Protein AF-A0AAX2DT82-F1 (afdb_monomer)

pLDDT: mean 87.28, std 13.34, range [33.5, 97.69]

Nearest PDB structures (foldseek):
  4exr-assembly1_A-2  TM=7.297E-01  e=5.685E+00  Clostridioides difficile 630
  7lh5-assembly2_DS  TM=5.476E-01  e=4.062E+00  Thermus thermophilus HB8
  6l7v-assembly1_A  TM=2.603E-01  e=4.297E+00  Trypanosoma cruzi strain CL Brener

Foldseek 3Di:
DPWDKDKDPAWWFAWAQDPVATDTFIFIWIQTNNFTWGFGWDQDPNWIWTWIAGRVQNYTDDIGTCVVVVVDPCPDPVSVVVCCVPPVSVVVVVSCVVQPPVNVVVVSVVNNVVRCVPHNHHDDIGGPDDPD

Radius of gyration: 14.69 Å; Cα contacts (8 Å, |Δi|>4): 208; chains: 1; bounding box: 40×31×38 Å

Organism: Listeria ivanovii (NCBI:txid1638)

Mean predicted aligned error: 5.34 Å

Structure (mmCIF, N/CA/C/O backbone):
data_AF-A0AAX2DT82-F1
#
_entry.id   AF-A0AAX2DT82-F1
#
loop_
_atom_site.group_PDB
_atom_site.id
_atom_site.type_symbol
_atom_site.label_atom_id
_atom_site.label_alt_id
_atom_site.label_comp_id
_atom_site.label_asym_id
_atom_site.label_entity_id
_atom_site.label_seq_id
_atom_site.pdbx_PDB_ins_code
_atom_site.Cartn_x
_atom_site.Cartn_y
_atom_site.Cartn_z
_atom_site.occupancy
_atom_site.B_iso_or_equiv
_atom_site.auth_seq_id
_atom_site.auth_comp_id
_atom_site.auth_asym_id
_atom_site.auth_atom_id
_atom_site.pdbx_PDB_model_num
ATOM 1 N N . MET A 1 1 ? 4.913 0.822 22.743 1.00 38.69 1 MET A N 1
ATOM 2 C CA . MET A 1 1 ? 4.543 -0.536 22.301 1.00 38.69 1 MET A CA 1
ATOM 3 C C . MET A 1 1 ? 5.241 -0.750 20.979 1.00 38.69 1 MET A C 1
ATOM 5 O O . MET A 1 1 ? 5.081 0.090 20.109 1.00 38.69 1 MET A O 1
ATOM 9 N N . THR A 1 2 ? 6.080 -1.772 20.865 1.00 45.34 2 THR A N 1
ATOM 10 C CA . THR A 1 2 ? 6.731 -2.139 19.604 1.00 45.34 2 THR A CA 1
ATOM 11 C C . THR A 1 2 ? 5.657 -2.713 18.692 1.00 45.34 2 THR A C 1
ATOM 13 O O . THR A 1 2 ? 5.164 -3.818 18.926 1.00 45.34 2 THR A O 1
ATOM 16 N N . SER A 1 3 ? 5.215 -1.934 17.711 1.00 56.00 3 SER A N 1
ATOM 17 C CA . SER A 1 3 ? 4.306 -2.422 16.682 1.00 56.00 3 SER A CA 1
ATOM 18 C C . SER A 1 3 ? 4.921 -3.648 16.015 1.00 56.00 3 SER A C 1
ATOM 20 O O . SER A 1 3 ? 6.096 -3.654 15.657 1.00 56.00 3 SER A O 1
ATOM 22 N N . THR A 1 4 ? 4.144 -4.721 15.882 1.00 75.06 4 THR A N 1
ATOM 23 C CA . THR A 1 4 ? 4.605 -5.917 15.171 1.00 75.06 4 THR A CA 1
ATOM 24 C C . THR A 1 4 ? 4.591 -5.616 13.678 1.00 75.06 4 THR A C 1
ATOM 26 O O . THR A 1 4 ? 3.530 -5.647 13.056 1.00 75.06 4 THR A O 1
ATOM 29 N N . ILE A 1 5 ? 5.762 -5.306 13.126 1.00 87.94 5 ILE A N 1
ATOM 30 C CA . ILE A 1 5 ? 5.972 -5.120 11.690 1.00 87.94 5 ILE A CA 1
ATOM 31 C C . ILE A 1 5 ? 6.417 -6.459 11.097 1.00 87.94 5 ILE A C 1
ATOM 33 O O . ILE A 1 5 ? 7.273 -7.145 11.658 1.00 87.94 5 ILE A O 1
ATOM 37 N N . LYS A 1 6 ? 5.819 -6.865 9.973 1.00 92.81 6 LYS A N 1
ATOM 38 C CA . LYS A 1 6 ? 6.264 -8.042 9.208 1.00 92.81 6 LYS A CA 1
ATOM 39 C C . LYS A 1 6 ? 6.404 -7.679 7.742 1.00 92.81 6 LYS A C 1
ATOM 41 O O . LYS A 1 6 ? 5.433 -7.262 7.125 1.00 92.81 6 LYS A O 1
ATOM 46 N N . ILE A 1 7 ? 7.585 -7.896 7.177 1.00 92.50 7 ILE A N 1
ATOM 47 C CA . ILE A 1 7 ? 7.899 -7.556 5.786 1.00 92.50 7 ILE A CA 1
ATOM 48 C C . ILE A 1 7 ? 8.031 -8.841 4.966 1.00 92.50 7 ILE A C 1
ATOM 50 O O . ILE A 1 7 ? 8.685 -9.800 5.389 1.00 92.50 7 ILE A O 1
ATOM 54 N N . SER A 1 8 ? 7.402 -8.896 3.789 1.00 90.94 8 SER A N 1
ATOM 55 C CA . SER A 1 8 ? 7.512 -10.060 2.910 1.00 90.94 8 SER A CA 1
ATOM 56 C C . SER A 1 8 ? 8.897 -10.162 2.268 1.00 90.94 8 SER A C 1
ATOM 58 O O . SER A 1 8 ? 9.454 -9.204 1.732 1.00 90.94 8 SER A O 1
ATOM 60 N N . LYS A 1 9 ? 9.447 -11.382 2.248 1.00 86.25 9 LYS A N 1
ATOM 61 C CA . LYS A 1 9 ? 10.755 -11.655 1.627 1.00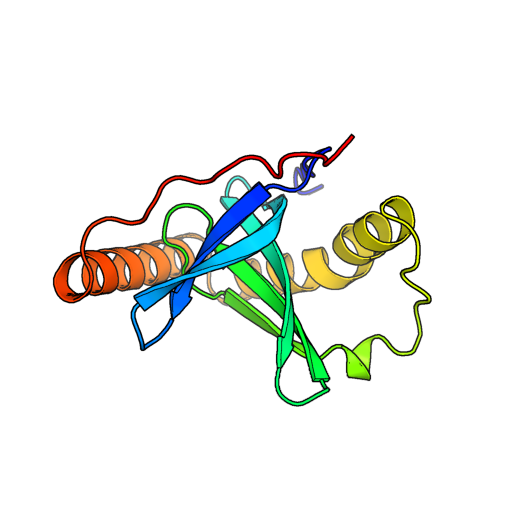 86.25 9 LYS A CA 1
ATOM 62 C C . LYS A 1 9 ? 10.761 -11.447 0.114 1.00 86.25 9 LYS A C 1
ATOM 64 O O . LYS A 1 9 ? 11.806 -11.132 -0.444 1.00 86.25 9 LYS A O 1
ATOM 69 N N . LYS A 1 10 ? 9.613 -11.647 -0.535 1.00 89.44 10 LYS A N 1
ATOM 70 C CA . LYS A 1 10 ? 9.435 -11.535 -1.984 1.00 89.44 10 LYS A CA 1
ATOM 71 C C . LYS A 1 10 ? 8.389 -10.479 -2.311 1.00 89.44 10 LYS A C 1
ATOM 73 O O . LYS A 1 10 ? 7.463 -10.260 -1.521 1.00 89.44 10 LYS A O 1
ATOM 78 N N . ASP A 1 11 ? 8.561 -9.867 -3.476 1.00 92.31 11 ASP A N 1
ATOM 79 C CA . ASP A 1 11 ? 7.550 -9.006 -4.075 1.00 92.31 11 ASP A CA 1
ATOM 80 C C . ASP A 1 11 ? 6.411 -9.835 -4.660 1.00 92.31 11 ASP A C 1
ATOM 82 O O . ASP A 1 11 ? 6.595 -10.993 -5.044 1.00 92.31 11 ASP A O 1
ATOM 86 N N . LYS A 1 12 ? 5.245 -9.205 -4.758 1.00 94.50 12 LYS A N 1
ATOM 87 C CA . LYS A 1 12 ? 4.055 -9.728 -5.430 1.00 94.50 12 LYS A CA 1
ATOM 88 C C . LYS A 1 12 ? 3.432 -8.625 -6.282 1.00 94.50 12 LYS A C 1
ATOM 90 O O . LYS A 1 12 ? 3.790 -7.454 -6.134 1.00 94.50 12 LYS A O 1
ATOM 95 N N . VAL A 1 13 ? 2.509 -8.997 -7.158 1.00 95.81 13 VAL A N 1
ATOM 96 C CA . VAL A 1 13 ? 1.634 -8.063 -7.870 1.00 95.81 13 VAL A CA 1
ATOM 97 C C . VAL A 1 13 ? 0.363 -7.877 -7.049 1.00 95.81 13 VAL A C 1
ATOM 99 O O . VAL A 1 13 ? -0.404 -8.819 -6.869 1.00 95.81 13 VAL A O 1
ATOM 102 N N . PHE A 1 14 ? 0.150 -6.665 -6.547 1.00 96.62 14 PHE A N 1
ATOM 103 C CA . PHE A 1 14 ? -1.029 -6.268 -5.782 1.00 96.62 14 PHE A CA 1
ATOM 104 C C . PHE A 1 14 ? -1.996 -5.490 -6.664 1.00 96.62 14 PHE A C 1
ATOM 106 O O . PHE A 1 14 ? -1.566 -4.745 -7.540 1.00 96.62 14 PHE A O 1
ATOM 113 N N . GLN A 1 15 ? -3.294 -5.631 -6.412 1.00 96.69 15 GLN A N 1
ATOM 114 C CA . GLN A 1 15 ? -4.322 -4.885 -7.130 1.00 96.69 15 GLN A CA 1
ATOM 115 C C . GLN A 1 15 ? -4.654 -3.601 -6.376 1.00 96.69 15 GLN A C 1
ATOM 117 O O . GLN A 1 15 ? -5.093 -3.646 -5.229 1.00 96.69 15 GLN A O 1
ATOM 122 N N . LEU A 1 16 ? -4.457 -2.454 -7.019 1.00 95.81 16 LEU A N 1
ATOM 123 C CA . LEU A 1 16 ? -4.833 -1.151 -6.484 1.00 95.81 16 LEU A CA 1
ATOM 124 C C . LEU A 1 16 ? -6.130 -0.652 -7.122 1.00 95.81 16 LEU A C 1
ATOM 126 O O . LEU A 1 16 ? -6.387 -0.851 -8.311 1.00 95.81 16 LEU A O 1
ATOM 130 N N . ALA A 1 17 ? -6.934 0.039 -6.319 1.00 95.31 17 ALA A N 1
ATOM 131 C CA . ALA A 1 17 ? -8.211 0.609 -6.711 1.00 95.31 17 ALA A CA 1
ATOM 132 C C . ALA A 1 17 ? -8.027 1.972 -7.398 1.00 95.31 17 ALA A C 1
ATOM 134 O O . ALA A 1 17 ? -8.078 3.022 -6.753 1.00 95.31 17 ALA A O 1
ATOM 135 N N . TYR A 1 18 ? -7.831 1.977 -8.717 1.00 93.62 18 TYR A N 1
ATOM 136 C CA . TYR A 1 18 ? -7.767 3.210 -9.501 1.00 93.62 18 TYR A CA 1
ATOM 137 C C . TYR A 1 18 ? -9.148 3.619 -10.024 1.00 93.62 18 TYR A C 1
ATOM 139 O O . TYR A 1 18 ? -10.081 2.826 -10.147 1.00 93.62 18 TYR A O 1
ATOM 147 N N . LYS A 1 19 ? -9.282 4.894 -10.407 1.00 91.25 19 LYS A N 1
ATOM 148 C CA . LYS A 1 19 ? -10.540 5.444 -10.949 1.00 91.25 19 LYS A CA 1
ATOM 149 C C . LYS A 1 19 ? -11.037 4.721 -12.209 1.00 91.25 19 LYS A C 1
ATOM 151 O O . LYS A 1 19 ? -12.236 4.780 -12.490 1.00 91.25 19 LYS A O 1
ATOM 156 N N . ASN A 1 20 ? -10.130 4.101 -12.962 1.00 92.12 20 ASN A N 1
ATOM 157 C CA . ASN A 1 20 ? -10.379 3.388 -14.214 1.00 92.12 20 ASN A CA 1
ATOM 158 C C . ASN A 1 20 ? -10.417 1.856 -14.064 1.00 92.12 20 ASN A C 1
ATOM 160 O O . ASN A 1 20 ? -10.640 1.185 -15.067 1.00 92.12 20 ASN A O 1
ATOM 164 N N . GLY A 1 21 ? -10.234 1.308 -12.859 1.00 95.31 21 GLY A N 1
ATOM 165 C CA . GLY A 1 21 ? -10.296 -0.133 -12.614 1.00 95.31 21 GLY A CA 1
ATOM 166 C C . GLY A 1 21 ? -9.218 -0.632 -11.657 1.00 95.31 21 GLY A C 1
ATOM 167 O O . GLY A 1 21 ? -8.523 0.150 -11.008 1.00 95.31 21 GLY A O 1
ATOM 168 N N . TRP A 1 22 ? -9.110 -1.955 -11.566 1.00 96.38 22 TRP A N 1
ATOM 169 C CA . TRP A 1 22 ? -8.042 -2.625 -10.832 1.00 96.38 22 TRP A CA 1
ATOM 170 C C . TRP A 1 22 ? -6.726 -2.513 -11.600 1.00 96.38 22 TRP A C 1
ATOM 172 O O . TRP A 1 22 ? -6.667 -2.848 -12.784 1.00 96.38 22 TRP A O 1
ATOM 182 N N . VAL A 1 23 ? -5.680 -2.038 -10.930 1.00 94.81 23 VAL A N 1
ATOM 183 C CA . VAL A 1 23 ? -4.342 -1.899 -11.514 1.00 94.81 23 VAL A CA 1
ATOM 184 C C . VAL A 1 23 ? -3.365 -2.757 -10.727 1.00 94.81 23 VAL A C 1
ATOM 186 O O . VAL A 1 23 ? -3.144 -2.521 -9.540 1.00 94.81 23 VAL A O 1
ATOM 189 N N . GLY A 1 24 ? -2.770 -3.738 -11.401 1.00 95.06 24 GLY A N 1
ATOM 190 C CA . GLY A 1 24 ? -1.733 -4.589 -10.832 1.00 95.06 24 GLY A CA 1
ATOM 191 C C . GLY A 1 24 ? -0.401 -3.849 -10.740 1.00 95.06 24 GLY A C 1
ATOM 192 O O . GLY A 1 24 ? 0.163 -3.485 -11.770 1.00 95.06 24 GLY A O 1
ATOM 193 N N . LEU A 1 25 ? 0.125 -3.661 -9.530 1.00 94.38 25 LEU A N 1
ATOM 194 C CA . LEU A 1 25 ? 1.452 -3.093 -9.294 1.00 94.38 25 LEU A CA 1
ATOM 195 C C . LEU A 1 25 ? 2.334 -4.061 -8.515 1.00 94.38 25 LEU A C 1
ATOM 197 O O . LEU A 1 25 ? 1.904 -4.700 -7.555 1.00 94.38 25 LEU A O 1
ATOM 201 N N . ARG A 1 26 ? 3.604 -4.141 -8.914 1.00 94.50 26 ARG A N 1
ATOM 202 C CA . ARG A 1 26 ? 4.611 -4.882 -8.161 1.00 94.50 26 ARG A CA 1
ATOM 203 C C . ARG A 1 26 ? 4.972 -4.109 -6.896 1.00 94.50 26 ARG A C 1
ATOM 205 O O . ARG A 1 26 ? 5.312 -2.932 -6.967 1.00 94.50 26 ARG A O 1
ATOM 212 N N . GLY A 1 27 ? 4.974 -4.793 -5.761 1.00 94.44 27 GLY A N 1
ATOM 213 C CA . GLY A 1 27 ? 5.356 -4.195 -4.489 1.00 94.44 27 GLY A CA 1
ATOM 214 C C . GLY A 1 27 ? 5.779 -5.213 -3.446 1.00 94.44 27 GLY A C 1
ATOM 215 O O . GLY A 1 27 ? 5.851 -6.415 -3.709 1.00 94.44 27 GLY A O 1
ATOM 216 N N . THR A 1 28 ? 6.028 -4.724 -2.237 1.00 95.50 28 THR A N 1
ATOM 217 C CA . THR A 1 28 ? 6.302 -5.542 -1.050 1.00 95.50 28 THR A CA 1
ATOM 218 C C . THR A 1 28 ? 5.108 -5.496 -0.100 1.00 95.50 28 THR A C 1
ATOM 220 O O . THR A 1 28 ? 4.539 -4.429 0.135 1.00 95.50 28 THR A O 1
ATOM 223 N N . LYS A 1 29 ? 4.736 -6.650 0.473 1.00 96.62 29 LYS A N 1
ATOM 224 C CA . LYS A 1 29 ? 3.726 -6.705 1.534 1.00 96.62 29 LYS A CA 1
ATOM 225 C C . LYS A 1 29 ? 4.366 -6.341 2.866 1.00 96.62 29 LYS A C 1
ATOM 227 O O . LYS A 1 29 ? 5.357 -6.965 3.252 1.00 96.62 29 LYS A O 1
ATOM 232 N N . ILE A 1 30 ? 3.759 -5.415 3.593 1.00 96.19 30 ILE A N 1
ATOM 233 C CA . ILE A 1 3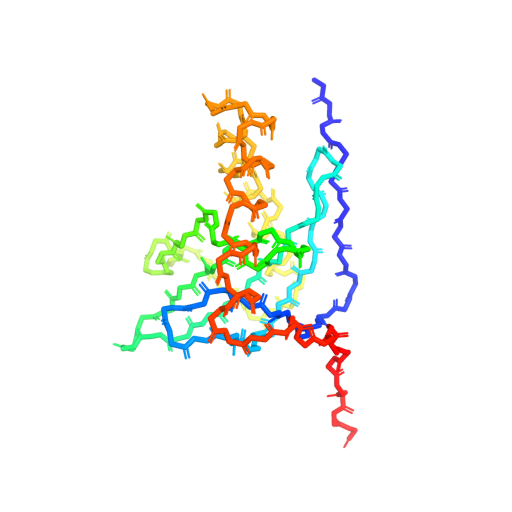0 ? 4.155 -5.053 4.951 1.00 96.19 30 ILE A CA 1
ATOM 234 C C . ILE A 1 30 ? 2.924 -5.105 5.850 1.00 96.19 30 ILE A C 1
ATOM 236 O O . ILE A 1 30 ? 1.942 -4.409 5.611 1.00 96.19 30 ILE A O 1
ATOM 240 N N . THR A 1 31 ? 2.972 -5.934 6.889 1.00 95.38 31 THR A N 1
ATOM 241 C CA . THR A 1 31 ? 1.943 -5.979 7.927 1.00 95.38 31 THR A CA 1
ATOM 242 C C . THR A 1 31 ? 2.288 -4.965 9.013 1.00 95.38 31 THR A C 1
ATOM 244 O O . THR A 1 31 ? 3.354 -5.075 9.618 1.00 95.38 31 THR A O 1
ATOM 247 N N . ILE A 1 32 ? 1.391 -4.017 9.286 1.00 93.00 32 ILE A N 1
ATOM 248 C CA . ILE A 1 32 ? 1.543 -2.975 10.314 1.00 93.00 32 ILE A CA 1
ATOM 249 C C . ILE A 1 32 ? 0.290 -3.001 11.187 1.00 93.00 32 ILE A C 1
ATOM 251 O O . ILE A 1 32 ? -0.822 -2.884 10.679 1.00 93.00 32 ILE A O 1
ATOM 255 N N . GLN A 1 33 ? 0.454 -3.198 12.499 1.00 88.69 33 GLN A N 1
ATOM 256 C CA . GLN A 1 33 ? -0.664 -3.282 13.459 1.00 88.69 33 GLN A CA 1
ATOM 257 C C . GLN A 1 33 ? -1.765 -4.288 13.049 1.00 88.69 33 GLN A C 1
ATOM 259 O O . GLN A 1 33 ? -2.946 -4.083 13.304 1.00 88.69 33 GLN A O 1
ATOM 264 N N . GLY A 1 34 ? -1.371 -5.394 12.406 1.00 88.81 34 GL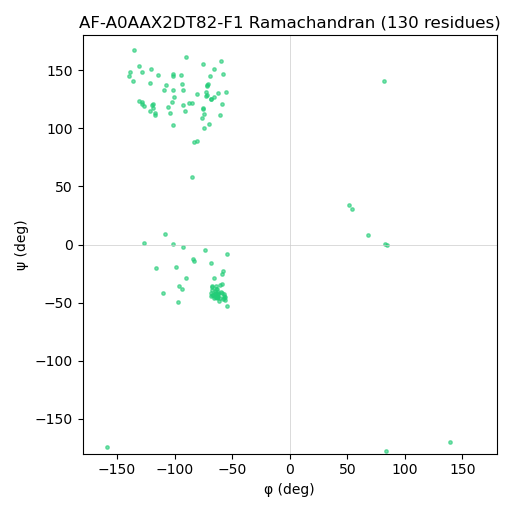Y A N 1
ATOM 265 C CA . GLY A 1 34 ? -2.288 -6.449 11.960 1.00 88.81 34 GLY A CA 1
ATOM 266 C C . GLY A 1 34 ? -2.986 -6.195 10.620 1.00 88.81 34 GLY A C 1
ATOM 267 O O . GLY A 1 34 ? -3.742 -7.057 10.182 1.00 88.81 34 GLY A O 1
ATOM 268 N N . ILE A 1 35 ? -2.715 -5.069 9.954 1.00 91.38 35 ILE 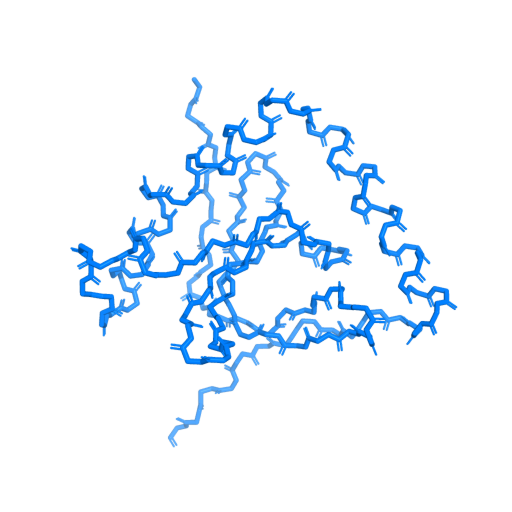A N 1
ATOM 269 C CA . ILE A 1 35 ? -3.219 -4.770 8.610 1.00 91.38 35 ILE A CA 1
ATOM 270 C C . ILE A 1 35 ? -2.116 -5.017 7.589 1.00 91.38 35 ILE A C 1
ATOM 272 O O . ILE A 1 35 ? -0.983 -4.572 7.773 1.00 91.38 35 ILE A O 1
ATOM 276 N N . ASP A 1 36 ? -2.461 -5.712 6.509 1.00 95.62 36 ASP A N 1
ATOM 277 C CA . ASP A 1 36 ? -1.570 -5.939 5.379 1.00 95.62 36 ASP A CA 1
ATOM 278 C C . ASP A 1 36 ? -1.636 -4.760 4.403 1.00 95.62 36 ASP A C 1
ATOM 280 O O . ASP A 1 36 ? -2.687 -4.451 3.838 1.00 95.62 36 ASP A O 1
ATOM 284 N N . PHE A 1 37 ? -0.486 -4.136 4.168 1.00 96.50 37 PHE A N 1
ATOM 285 C CA . PHE A 1 37 ? -0.306 -3.063 3.199 1.00 96.50 37 PHE A CA 1
ATOM 286 C C . PHE A 1 37 ? 0.616 -3.500 2.060 1.00 96.50 37 PHE A C 1
ATOM 288 O O . PHE A 1 37 ? 1.563 -4.261 2.266 1.00 96.50 37 PHE A O 1
ATOM 295 N N . ALA A 1 38 ? 0.356 -3.001 0.856 1.00 97.06 38 ALA A N 1
ATOM 296 C CA . ALA A 1 38 ? 1.225 -3.137 -0.302 1.00 97.06 38 ALA A CA 1
ATOM 297 C C . ALA A 1 38 ? 1.978 -1.827 -0.523 1.00 97.06 38 ALA A C 1
ATOM 299 O O . ALA A 1 38 ? 1.358 -0.781 -0.697 1.00 97.06 38 ALA A O 1
ATOM 300 N N . PHE A 1 39 ? 3.306 -1.898 -0.524 1.00 96.06 39 PHE A N 1
ATOM 301 C CA . PHE A 1 39 ? 4.195 -0.779 -0.813 1.00 96.06 39 PHE A CA 1
ATOM 302 C C . PHE A 1 39 ? 4.675 -0.948 -2.252 1.00 96.06 39 PHE A C 1
ATOM 304 O O . PHE A 1 39 ? 5.502 -1.820 -2.533 1.00 96.06 39 PHE A O 1
ATOM 311 N N . CYS A 1 40 ? 4.104 -0.165 -3.164 1.00 94.06 40 CYS A N 1
ATOM 312 C CA . CYS A 1 40 ? 4.313 -0.304 -4.601 1.00 94.06 40 CYS A CA 1
ATOM 313 C C . CYS A 1 40 ? 4.979 0.958 -5.169 1.00 94.06 40 CYS A C 1
ATOM 315 O O . CYS A 1 40 ? 4.337 2.017 -5.208 1.00 94.06 40 CYS A O 1
ATOM 317 N N . PRO A 1 41 ? 6.247 0.880 -5.612 1.00 90.19 41 PRO A N 1
ATOM 318 C CA . PRO A 1 41 ? 6.858 1.956 -6.374 1.00 90.19 41 PRO A CA 1
ATOM 319 C C . PRO A 1 41 ? 6.246 2.017 -7.780 1.00 90.19 41 PRO A C 1
ATOM 321 O O . PRO A 1 41 ? 6.049 0.993 -8.434 1.00 90.19 41 PRO A O 1
ATOM 324 N N . LEU A 1 42 ? 5.979 3.224 -8.260 1.00 87.62 42 LEU A N 1
ATOM 325 C CA . LEU A 1 42 ? 5.516 3.498 -9.614 1.00 87.62 42 LEU A CA 1
ATOM 326 C C . LEU A 1 42 ? 6.217 4.741 -10.159 1.00 87.62 42 LEU A C 1
ATOM 328 O O . LEU A 1 42 ? 6.556 5.646 -9.404 1.00 87.62 42 LEU A O 1
ATOM 332 N N . ASN A 1 43 ? 6.435 4.777 -11.470 1.00 81.94 43 ASN A N 1
ATOM 333 C CA . ASN A 1 43 ? 6.900 5.975 -12.159 1.00 81.94 43 ASN A CA 1
ATOM 334 C C . ASN A 1 43 ? 5.714 6.579 -12.902 1.00 81.94 43 ASN A C 1
ATOM 336 O O . ASN A 1 43 ? 5.213 5.981 -13.853 1.00 81.94 43 ASN A O 1
ATOM 340 N N . GLU A 1 44 ? 5.280 7.758 -12.477 1.00 78.12 44 GLU A N 1
ATOM 341 C CA . GLU A 1 44 ? 4.195 8.503 -13.105 1.00 78.12 44 GLU A CA 1
ATOM 342 C C . GLU A 1 44 ? 4.745 9.843 -13.590 1.00 78.12 44 GLU A C 1
ATOM 344 O O . GLU A 1 44 ? 5.308 10.615 -12.824 1.00 78.12 44 GLU A O 1
ATOM 349 N N . ASN A 1 45 ? 4.636 10.103 -14.895 1.00 79.69 45 ASN A N 1
ATOM 350 C CA . ASN A 1 45 ? 5.085 11.353 -15.525 1.00 79.69 45 ASN A CA 1
ATOM 351 C C . ASN A 1 45 ? 6.559 11.732 -15.258 1.00 79.69 45 ASN A C 1
ATOM 353 O O . ASN A 1 45 ? 6.908 12.909 -15.241 1.00 79.69 45 ASN A O 1
ATOM 357 N N . GLY A 1 46 ? 7.435 10.737 -15.083 1.00 75.12 46 GLY A N 1
ATOM 358 C CA . GLY A 1 46 ? 8.860 10.951 -14.793 1.00 75.12 46 GLY A CA 1
ATOM 359 C C . GLY A 1 46 ? 9.174 11.166 -13.310 1.00 75.12 46 GLY A C 1
ATOM 360 O O . GLY A 1 46 ? 10.344 11.286 -12.955 1.00 75.12 46 GLY A O 1
ATOM 361 N N . GLU A 1 47 ? 8.160 11.152 -12.447 1.00 78.62 47 GLU A N 1
ATOM 362 C CA . GLU A 1 47 ? 8.315 11.174 -11.000 1.00 78.62 47 GLU A CA 1
ATOM 363 C C . GLU A 1 47 ? 8.142 9.761 -10.447 1.00 78.62 47 GLU A C 1
ATOM 365 O O . GLU A 1 47 ? 7.149 9.077 -10.711 1.00 78.62 47 GLU A O 1
ATOM 370 N N . ALA A 1 48 ? 9.117 9.308 -9.664 1.00 83.12 48 ALA A N 1
ATOM 371 C CA . ALA A 1 48 ? 8.926 8.112 -8.862 1.00 83.12 48 ALA A CA 1
ATOM 372 C C . ALA A 1 48 ? 7.956 8.447 -7.717 1.00 83.12 48 ALA A C 1
ATOM 374 O O . ALA A 1 48 ? 8.040 9.510 -7.108 1.00 83.12 48 ALA A O 1
ATOM 375 N N . ILE A 1 49 ? 7.018 7.554 -7.431 1.00 89.31 49 ILE A N 1
ATOM 376 C CA . ILE A 1 49 ? 6.022 7.665 -6.365 1.00 89.31 49 ILE A CA 1
ATOM 377 C C . ILE A 1 49 ? 5.948 6.304 -5.682 1.00 89.31 49 ILE A C 1
ATOM 379 O O . ILE A 1 49 ? 5.993 5.266 -6.338 1.00 89.31 49 ILE A O 1
ATOM 383 N N . ILE A 1 50 ? 5.822 6.285 -4.360 1.00 92.12 50 ILE A N 1
ATOM 384 C CA . ILE A 1 50 ? 5.519 5.063 -3.617 1.00 92.12 50 ILE A CA 1
ATOM 385 C C . ILE A 1 50 ? 4.071 5.138 -3.173 1.00 92.12 50 ILE A C 1
ATOM 387 O O . ILE A 1 50 ? 3.678 6.031 -2.422 1.00 92.12 50 ILE A O 1
ATOM 391 N N . THR A 1 51 ? 3.279 4.189 -3.651 1.00 94.62 51 THR A N 1
ATOM 392 C CA . THR A 1 51 ? 1.902 4.001 -3.205 1.00 94.62 51 THR A CA 1
ATOM 393 C C . THR A 1 51 ? 1.857 2.981 -2.088 1.00 94.62 51 THR A C 1
ATOM 395 O O . THR A 1 51 ? 2.546 1.962 -2.124 1.00 94.62 51 THR A O 1
ATOM 398 N N . ILE A 1 52 ? 1.046 3.279 -1.082 1.00 95.81 52 ILE A N 1
ATOM 399 C CA . ILE A 1 52 ? 0.781 2.411 0.054 1.00 95.81 52 ILE A CA 1
ATOM 400 C C . ILE A 1 52 ? -0.720 2.167 0.067 1.00 95.81 52 ILE A C 1
ATOM 402 O O . ILE A 1 52 ? -1.494 3.109 0.249 1.00 95.81 52 ILE A O 1
ATOM 406 N N . SER A 1 53 ? -1.134 0.922 -0.147 1.00 96.75 53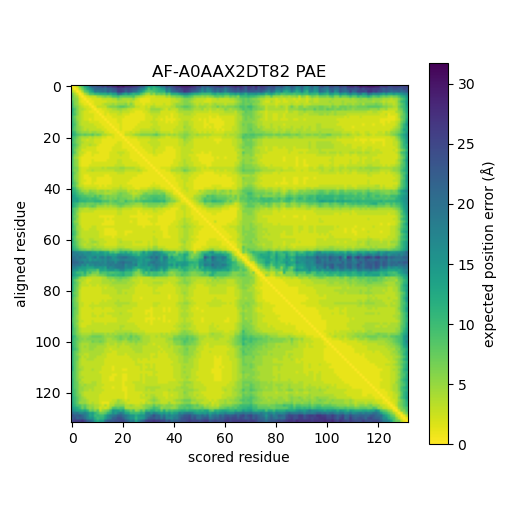 SER A N 1
ATOM 407 C CA . SER A 1 53 ? -2.546 0.534 -0.209 1.00 96.75 53 SER A CA 1
ATOM 408 C C . SER A 1 53 ? -2.856 -0.633 0.716 1.00 96.75 53 SER A C 1
ATOM 410 O O . SER A 1 53 ? -2.012 -1.501 0.925 1.00 96.75 53 SER A O 1
ATOM 412 N N . GLU A 1 54 ? -4.074 -0.688 1.247 1.00 96.44 54 GLU A N 1
ATOM 413 C CA . GLU A 1 54 ? -4.545 -1.848 2.010 1.00 96.44 54 GLU A CA 1
ATOM 414 C C . GLU A 1 54 ? -4.793 -3.026 1.052 1.00 96.44 54 GLU A C 1
ATOM 416 O O . GLU A 1 54 ? -5.433 -2.877 0.010 1.00 96.44 54 GLU A O 1
ATOM 421 N N . VAL A 1 55 ? -4.226 -4.191 1.372 1.00 96.69 55 VAL A N 1
ATOM 422 C CA . VAL A 1 55 ? -4.093 -5.319 0.435 1.00 96.69 55 VAL A CA 1
ATOM 423 C C . VAL A 1 55 ? -5.436 -5.942 0.051 1.00 96.69 55 VAL A C 1
ATOM 425 O O . VAL A 1 55 ? -5.596 -6.370 -1.088 1.00 96.69 55 VAL A O 1
ATOM 428 N N . SER A 1 56 ? -6.398 -6.025 0.971 1.00 94.44 56 SER A N 1
ATOM 429 C CA . SER A 1 56 ? -7.660 -6.743 0.741 1.00 94.44 56 SER A CA 1
ATOM 430 C C . SER A 1 56 ? -8.728 -5.933 -0.004 1.00 94.44 56 SER A C 1
ATOM 432 O O . SER A 1 56 ? -9.720 -6.510 -0.469 1.00 94.44 56 SER A O 1
ATOM 434 N N . SER A 1 57 ? -8.543 -4.617 -0.109 1.00 95.69 57 SER A N 1
ATOM 435 C CA . SER A 1 57 ? -9.425 -3.674 -0.803 1.00 95.69 57 SER A CA 1
ATOM 436 C C . SER A 1 57 ? -8.773 -2.984 -1.998 1.00 95.69 57 SER A C 1
ATOM 438 O O . SER A 1 57 ? -9.488 -2.415 -2.825 1.00 95.69 57 SER A O 1
ATOM 440 N N . GLY A 1 58 ? -7.438 -2.965 -2.061 1.00 95.56 58 GLY A N 1
ATOM 441 C CA . GLY A 1 58 ? -6.677 -2.140 -2.994 1.00 95.56 58 GLY A CA 1
ATOM 442 C C . GLY A 1 58 ? -6.787 -0.637 -2.716 1.00 95.56 58 GLY A C 1
ATOM 443 O O . GLY A 1 58 ? -6.340 0.167 -3.535 1.00 95.56 58 GLY A O 1
ATOM 444 N N . ALA A 1 59 ? -7.397 -0.229 -1.597 1.00 96.25 59 ALA A N 1
ATOM 445 C CA . ALA A 1 59 ? -7.631 1.172 -1.281 1.00 96.25 59 ALA A CA 1
ATOM 446 C C . ALA A 1 59 ? -6.312 1.893 -0.988 1.00 96.25 59 ALA A C 1
ATOM 448 O O . ALA A 1 59 ? -5.537 1.478 -0.124 1.00 96.25 59 ALA A O 1
ATOM 449 N N . LEU A 1 60 ? -6.066 2.989 -1.706 1.00 95.00 60 LEU A N 1
ATOM 450 C CA . LEU A 1 60 ? -4.894 3.831 -1.503 1.00 95.00 60 LEU A CA 1
ATOM 451 C C . LEU A 1 60 ? -4.980 4.544 -0.148 1.00 95.00 60 LEU A C 1
ATOM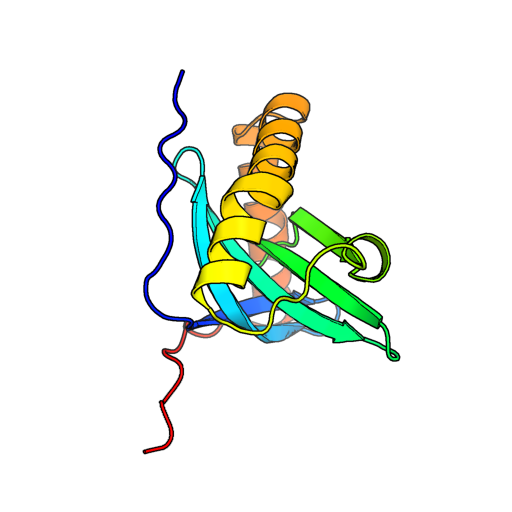 453 O O . LEU A 1 60 ? -5.939 5.265 0.117 1.00 95.00 60 LEU A O 1
ATOM 457 N N . MET A 1 61 ? -3.946 4.382 0.673 1.00 93.44 61 MET A N 1
ATOM 458 C CA . MET A 1 61 ? -3.791 5.083 1.945 1.00 93.44 61 MET A CA 1
ATOM 459 C C . MET A 1 61 ? -2.888 6.309 1.798 1.00 93.44 61 MET A C 1
ATOM 461 O O . MET A 1 61 ? -3.244 7.400 2.237 1.00 93.44 61 MET A O 1
ATOM 465 N N . LEU A 1 62 ? -1.714 6.130 1.188 1.00 92.12 62 LEU A N 1
ATOM 466 C CA . LEU A 1 62 ? -0.725 7.186 0.972 1.00 92.12 62 LEU A CA 1
ATOM 467 C C . LEU A 1 62 ? -0.113 7.047 -0.422 1.00 92.12 62 LEU A C 1
ATOM 469 O O . LEU A 1 62 ? 0.126 5.939 -0.897 1.00 92.12 62 LEU A O 1
ATOM 473 N N . ALA A 1 63 ? 0.188 8.180 -1.048 1.00 91.56 63 ALA A N 1
ATOM 474 C CA . ALA A 1 63 ? 1.044 8.265 -2.223 1.00 91.56 63 ALA A CA 1
ATOM 475 C C . ALA A 1 63 ? 2.138 9.288 -1.923 1.00 91.56 63 ALA A C 1
ATOM 477 O O . ALA A 1 63 ? 1.842 10.444 -1.616 1.00 91.56 63 ALA A O 1
ATOM 478 N N . ILE A 1 64 ? 3.391 8.844 -1.944 1.00 88.19 64 ILE A N 1
ATOM 479 C CA . ILE A 1 64 ? 4.539 9.630 -1.495 1.00 88.19 64 ILE A CA 1
ATOM 480 C C . ILE A 1 64 ? 5.461 9.853 -2.694 1.00 88.19 64 ILE A C 1
ATOM 482 O O . ILE A 1 64 ? 6.035 8.881 -3.191 1.00 88.19 64 ILE A O 1
ATOM 486 N N . PRO A 1 65 ? 5.622 11.101 -3.171 1.00 83.19 65 PRO A N 1
ATOM 487 C CA . PRO A 1 65 ? 6.571 11.408 -4.230 1.00 83.19 65 PRO A CA 1
ATOM 488 C C . PRO A 1 65 ? 8.005 11.095 -3.793 1.00 83.19 65 PRO A C 1
ATOM 490 O O . PRO A 1 65 ? 8.470 11.552 -2.746 1.00 83.19 65 PRO A O 1
ATOM 493 N N . ALA A 1 66 ? 8.722 10.367 -4.640 1.00 69.81 66 ALA A N 1
ATOM 494 C CA . ALA A 1 66 ? 10.128 10.048 -4.506 1.00 69.81 66 ALA A CA 1
ATOM 495 C C . ALA A 1 66 ? 11.124 11.215 -4.659 1.00 69.81 66 ALA A C 1
ATOM 497 O O . ALA A 1 66 ? 12.249 11.030 -4.204 1.00 69.81 66 ALA A O 1
ATOM 498 N N . PRO A 1 67 ? 10.815 12.418 -5.203 1.00 59.97 67 PRO A N 1
ATOM 499 C CA . PRO A 1 67 ? 11.740 13.552 -5.064 1.00 59.97 67 PRO A CA 1
ATOM 500 C C . PRO A 1 67 ? 12.045 13.909 -3.597 1.00 59.97 67 PRO A C 1
ATOM 502 O O . PRO A 1 67 ? 13.119 14.434 -3.308 1.00 59.97 67 PRO A O 1
ATOM 505 N N . ASN A 1 68 ? 11.166 13.537 -2.657 1.00 53.78 68 ASN A N 1
ATOM 506 C CA . ASN A 1 68 ? 11.429 13.620 -1.214 1.00 53.78 68 ASN A CA 1
ATOM 507 C C . ASN A 1 68 ? 12.412 12.544 -0.700 1.00 53.78 68 ASN A C 1
ATOM 509 O O . ASN A 1 68 ? 12.771 12.562 0.471 1.00 53.78 68 ASN A O 1
ATOM 513 N N . LEU A 1 69 ? 12.842 11.611 -1.558 1.00 59.00 69 LEU A N 1
ATOM 514 C CA . LEU A 1 69 ? 13.713 10.465 -1.252 1.00 59.00 69 LEU A CA 1
ATOM 515 C C . LEU A 1 69 ? 15.125 10.621 -1.829 1.00 59.00 69 LEU A C 1
ATOM 517 O O . LEU A 1 69 ? 15.917 9.682 -1.768 1.00 59.00 69 LEU A O 1
ATOM 521 N N . ASN A 1 70 ? 15.460 11.805 -2.363 1.00 54.06 70 ASN A N 1
ATOM 522 C CA . ASN A 1 70 ? 16.763 12.147 -2.958 1.00 54.06 70 ASN A CA 1
ATOM 523 C C . ASN A 1 70 ? 17.977 11.909 -2.032 1.00 54.06 70 ASN A C 1
ATOM 525 O O . ASN A 1 70 ? 19.118 12.015 -2.476 1.00 54.06 70 ASN A O 1
ATOM 529 N N . THR A 1 71 ? 17.758 11.584 -0.757 1.00 56.56 71 THR A N 1
ATOM 530 C CA . THR A 1 71 ? 18.790 11.212 0.218 1.00 56.56 71 THR A CA 1
ATOM 531 C C . THR A 1 71 ? 19.189 9.732 0.175 1.00 56.56 71 THR A C 1
ATOM 533 O O . THR A 1 71 ? 20.218 9.384 0.753 1.00 56.56 71 THR A O 1
ATOM 536 N N . HIS A 1 72 ? 18.444 8.853 -0.514 1.00 61.00 72 HIS A N 1
ATOM 537 C CA . HIS A 1 72 ? 18.687 7.405 -0.498 1.00 61.00 72 HIS A CA 1
ATOM 538 C C . HIS A 1 72 ? 19.008 6.836 -1.889 1.00 61.00 72 HIS A C 1
ATOM 540 O O . HIS A 1 72 ? 18.187 6.852 -2.803 1.00 61.00 72 HIS A O 1
ATOM 546 N N . ILE A 1 73 ? 20.191 6.228 -2.042 1.00 67.50 73 ILE A N 1
ATOM 547 C CA . ILE A 1 73 ? 20.505 5.379 -3.203 1.00 67.50 73 ILE A CA 1
ATOM 548 C C . ILE A 1 73 ? 19.891 3.992 -2.962 1.00 67.50 73 ILE A C 1
ATOM 550 O O . ILE A 1 73 ? 20.536 3.103 -2.400 1.00 67.50 73 ILE A O 1
ATOM 554 N N . LEU A 1 74 ? 18.638 3.809 -3.381 1.00 76.00 74 LEU A N 1
ATOM 555 C CA . LEU A 1 74 ? 17.849 2.580 -3.206 1.00 76.00 74 LEU A CA 1
ATOM 556 C C . LEU A 1 74 ? 18.125 1.544 -4.311 1.00 76.00 74 LEU A C 1
ATOM 558 O O . LEU A 1 74 ? 17.236 1.136 -5.051 1.00 76.00 74 LEU A O 1
ATOM 562 N N . ASN A 1 75 ? 19.387 1.136 -4.455 1.00 79.31 75 ASN A N 1
ATOM 563 C CA . ASN A 1 75 ? 19.823 0.240 -5.534 1.00 79.31 75 ASN A CA 1
ATOM 564 C C . ASN A 1 75 ? 19.822 -1.257 -5.175 1.00 79.31 75 ASN A C 1
ATOM 566 O O . ASN A 1 75 ? 20.149 -2.084 -6.024 1.00 79.31 75 ASN A O 1
ATOM 570 N N . THR A 1 76 ? 19.480 -1.617 -3.937 1.00 85.25 76 THR A N 1
ATOM 571 C CA . THR A 1 76 ? 19.350 -3.012 -3.495 1.00 85.25 76 THR A CA 1
ATOM 572 C C . THR A 1 76 ? 18.026 -3.214 -2.772 1.00 85.25 76 THR A C 1
ATOM 574 O O . THR A 1 76 ? 17.487 -2.281 -2.177 1.00 85.25 76 THR A O 1
ATOM 577 N N . ARG A 1 77 ? 17.510 -4.451 -2.789 1.00 84.81 77 ARG A N 1
ATOM 578 C CA . ARG A 1 77 ? 16.289 -4.802 -2.050 1.00 84.81 77 ARG A CA 1
ATOM 579 C C . ARG A 1 77 ? 16.425 -4.474 -0.566 1.00 84.81 77 ARG A C 1
ATOM 581 O O . ARG A 1 77 ? 15.510 -3.895 -0.007 1.00 84.81 77 ARG A O 1
ATOM 588 N N . GLU A 1 78 ? 17.552 -4.822 0.047 1.00 87.38 78 GLU A N 1
ATOM 589 C CA . GLU A 1 78 ? 17.813 -4.564 1.470 1.00 87.38 78 GLU A CA 1
ATOM 590 C C . GLU A 1 78 ? 17.666 -3.078 1.801 1.00 87.38 78 GLU A C 1
ATOM 592 O O . GLU A 1 78 ? 16.888 -2.735 2.679 1.00 87.38 78 GLU A O 1
ATOM 597 N N . LYS A 1 79 ? 18.270 -2.187 1.005 1.00 87.88 79 LYS A N 1
ATOM 598 C CA . LYS A 1 79 ? 18.126 -0.738 1.201 1.00 87.88 79 LYS A CA 1
ATOM 599 C C . LYS A 1 79 ? 16.695 -0.243 1.011 1.00 87.88 79 LYS A C 1
ATOM 601 O O . LYS A 1 79 ? 16.278 0.680 1.698 1.00 87.88 79 LYS A O 1
ATOM 606 N N . VAL A 1 80 ? 15.948 -0.825 0.069 1.00 88.12 80 VAL A N 1
ATOM 607 C CA . VAL A 1 80 ? 14.523 -0.506 -0.122 1.00 88.12 80 VAL A CA 1
ATOM 608 C C . VAL A 1 80 ? 13.711 -0.926 1.102 1.00 88.12 80 VAL A C 1
ATOM 610 O O . VAL A 1 80 ? 12.851 -0.171 1.541 1.00 88.12 80 VAL A O 1
ATOM 613 N N . ILE A 1 81 ? 13.993 -2.103 1.666 1.00 89.62 81 ILE A N 1
ATOM 614 C CA . ILE A 1 81 ? 13.331 -2.585 2.879 1.00 89.62 81 ILE A CA 1
ATOM 615 C C . ILE A 1 81 ? 13.682 -1.711 4.083 1.00 89.62 81 ILE A C 1
ATOM 617 O O . ILE A 1 81 ? 12.765 -1.291 4.783 1.00 89.62 81 ILE A O 1
ATOM 621 N N . ASP A 1 82 ? 14.959 -1.372 4.271 1.00 89.19 82 ASP A N 1
ATOM 622 C CA . ASP A 1 82 ? 15.401 -0.471 5.341 1.00 89.19 82 ASP A CA 1
ATOM 623 C C . ASP A 1 82 ? 14.689 0.879 5.247 1.00 89.19 82 ASP A C 1
ATOM 625 O O . ASP A 1 82 ? 14.230 1.418 6.251 1.00 89.19 82 ASP A O 1
ATOM 629 N N . PHE A 1 83 ? 14.557 1.411 4.034 1.00 88.31 83 PHE A N 1
ATOM 630 C CA . PHE A 1 83 ? 13.832 2.647 3.780 1.00 88.31 83 PHE A CA 1
ATOM 631 C C . PHE A 1 83 ? 12.328 2.509 4.083 1.00 88.31 83 PHE A C 1
ATOM 633 O O . PHE A 1 83 ? 11.723 3.374 4.715 1.00 88.31 83 PHE A O 1
ATOM 640 N N . TYR A 1 84 ? 11.691 1.403 3.693 1.00 91.19 84 TYR A N 1
ATOM 641 C CA . TYR A 1 84 ? 10.290 1.174 4.048 1.00 91.19 84 TYR A CA 1
ATOM 642 C C . TYR A 1 84 ? 10.093 1.115 5.560 1.00 91.19 84 TYR A C 1
ATOM 644 O O . TYR A 1 84 ? 9.178 1.755 6.072 1.00 91.19 84 TYR A O 1
ATOM 652 N N . GLU A 1 85 ? 10.948 0.381 6.267 1.00 90.56 85 GLU A N 1
ATOM 653 C CA . GLU A 1 85 ? 10.851 0.191 7.711 1.00 90.56 85 GLU A CA 1
ATOM 654 C C . GLU A 1 85 ? 11.121 1.478 8.497 1.00 90.56 85 GLU A C 1
ATOM 656 O O . GLU A 1 85 ? 10.374 1.790 9.423 1.00 90.56 85 GLU A O 1
ATOM 661 N N . ASN A 1 86 ? 12.147 2.243 8.122 1.00 89.00 86 ASN A N 1
ATOM 662 C CA . ASN A 1 86 ? 12.585 3.398 8.903 1.00 89.00 86 ASN A CA 1
ATOM 663 C C . ASN A 1 86 ? 11.899 4.709 8.508 1.00 89.00 86 ASN A C 1
ATOM 665 O O . ASN A 1 86 ? 11.734 5.578 9.362 1.00 89.00 86 ASN A O 1
ATOM 669 N N . ASP A 1 87 ? 11.479 4.858 7.250 1.00 88.19 87 ASP A N 1
ATOM 670 C CA . ASP A 1 87 ? 10.953 6.127 6.745 1.00 88.19 87 ASP A CA 1
ATOM 671 C C . ASP A 1 87 ? 9.451 6.066 6.467 1.00 88.19 87 ASP A C 1
ATOM 673 O O . ASP A 1 87 ? 8.718 6.995 6.806 1.00 88.19 87 ASP A O 1
ATOM 677 N N . LEU A 1 88 ? 8.955 4.975 5.875 1.00 90.88 88 LEU A N 1
ATOM 678 C CA . LEU A 1 88 ? 7.558 4.906 5.436 1.00 90.88 88 LEU A CA 1
ATOM 679 C C . LEU A 1 88 ? 6.609 4.277 6.459 1.00 90.88 88 LEU A C 1
ATOM 681 O O . LEU A 1 88 ? 5.484 4.755 6.617 1.00 90.88 88 LEU A O 1
ATOM 685 N N . VAL A 1 89 ? 7.033 3.233 7.174 1.00 93.25 89 VAL A N 1
ATOM 686 C CA . VAL A 1 89 ? 6.216 2.618 8.230 1.00 93.25 89 VAL A CA 1
ATOM 687 C C . VAL A 1 89 ? 5.827 3.642 9.304 1.00 93.25 89 VAL A C 1
ATOM 689 O O . VAL A 1 89 ? 4.634 3.705 9.612 1.00 93.25 89 VAL A O 1
ATOM 692 N N . PRO A 1 90 ? 6.722 4.518 9.809 1.00 92.19 90 PRO A N 1
ATOM 693 C CA . PRO A 1 90 ? 6.331 5.543 10.778 1.00 92.19 90 PRO A CA 1
ATOM 694 C C . PRO A 1 90 ? 5.248 6.496 10.261 1.00 92.19 90 PRO A C 1
ATOM 696 O O . PRO A 1 90 ? 4.383 6.922 11.029 1.00 92.19 90 PRO A O 1
ATOM 699 N N . LEU A 1 91 ? 5.242 6.808 8.959 1.00 92.06 91 LEU A N 1
ATOM 700 C CA . LEU A 1 91 ? 4.200 7.639 8.347 1.00 92.06 91 LEU A CA 1
ATOM 701 C C . LEU A 1 91 ? 2.849 6.918 8.330 1.00 92.06 91 LEU A C 1
ATOM 703 O O . LEU A 1 91 ? 1.821 7.523 8.640 1.00 92.06 91 LEU A O 1
ATOM 707 N N . VAL A 1 92 ? 2.846 5.620 8.018 1.00 92.69 92 VAL A N 1
ATOM 708 C CA . VAL A 1 92 ? 1.635 4.789 8.078 1.00 92.69 92 VAL A CA 1
ATOM 709 C C . VAL A 1 92 ? 1.120 4.685 9.513 1.00 92.69 92 VAL A C 1
ATOM 711 O O . VAL A 1 92 ? -0.069 4.882 9.755 1.00 92.69 92 VAL A O 1
ATOM 714 N N . GLU A 1 93 ? 1.997 4.452 10.489 1.00 93.12 93 GLU A N 1
ATOM 715 C CA . GLU A 1 93 ? 1.618 4.397 11.903 1.00 93.12 93 GLU A CA 1
ATOM 716 C C . GLU A 1 93 ? 1.051 5.723 12.410 1.00 93.12 93 GLU A C 1
ATOM 718 O O . GLU A 1 93 ? 0.037 5.729 13.112 1.00 93.12 93 GLU A O 1
ATOM 723 N N . ALA A 1 94 ? 1.663 6.847 12.028 1.00 92.12 94 ALA A N 1
ATOM 724 C CA . ALA A 1 94 ? 1.144 8.173 12.334 1.00 92.12 94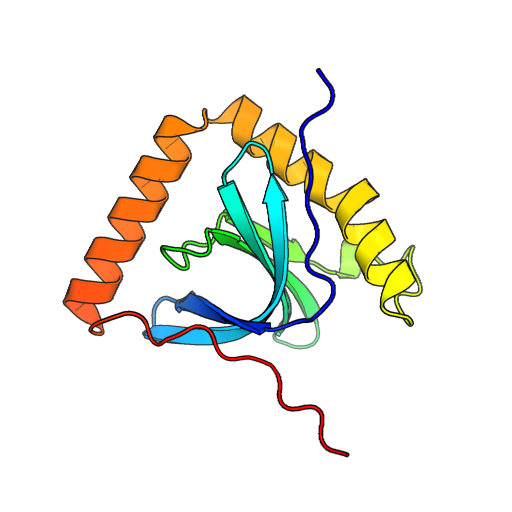 ALA A CA 1
ATOM 725 C C . ALA A 1 94 ? -0.255 8.365 11.732 1.00 92.12 94 ALA A C 1
ATOM 727 O O . ALA A 1 94 ? -1.151 8.867 12.415 1.00 92.12 94 ALA A O 1
ATOM 728 N N . LYS A 1 95 ? -0.478 7.896 10.496 1.00 90.50 95 LYS A N 1
ATOM 729 C CA . LYS A 1 95 ? -1.781 7.987 9.829 1.00 90.50 95 LYS A CA 1
ATOM 730 C C . LYS A 1 95 ? -2.850 7.118 10.490 1.00 90.50 95 LYS A C 1
ATOM 732 O O . LYS A 1 95 ? -3.989 7.568 10.635 1.00 90.50 95 LYS A O 1
ATOM 737 N N . ILE A 1 96 ? -2.485 5.912 10.927 1.00 90.88 96 ILE A N 1
ATOM 738 C CA . ILE A 1 96 ? -3.358 5.026 11.711 1.00 90.88 96 ILE A CA 1
ATOM 739 C C . ILE A 1 96 ? -3.705 5.676 13.051 1.00 90.88 96 ILE A C 1
ATOM 741 O O . ILE A 1 96 ? -4.873 5.702 13.433 1.00 90.88 96 ILE A O 1
ATOM 745 N N . LYS A 1 97 ? -2.719 6.252 13.744 1.00 91.44 97 LYS A N 1
ATOM 746 C CA . LYS A 1 97 ? -2.926 6.932 15.028 1.00 91.44 97 LYS A CA 1
ATOM 747 C C . LYS A 1 97 ? -3.831 8.161 14.905 1.00 91.44 97 LYS A C 1
ATOM 749 O O . LYS A 1 97 ? -4.631 8.406 15.799 1.00 91.44 97 LYS A O 1
ATOM 754 N N . GLU A 1 98 ? -3.696 8.926 13.824 1.00 91.38 98 GLU A N 1
ATOM 755 C CA . GLU A 1 98 ? -4.499 10.125 13.562 1.00 91.38 98 GLU A CA 1
ATOM 756 C C . GLU A 1 98 ? -5.970 9.786 13.279 1.00 91.38 98 GLU A C 1
ATOM 758 O O . GLU A 1 98 ? -6.866 10.446 13.800 1.00 91.38 98 GLU A O 1
ATOM 763 N N . ASN A 1 99 ? -6.227 8.767 12.453 1.00 88.19 99 ASN A N 1
ATOM 764 C CA . ASN A 1 99 ? -7.573 8.495 11.935 1.00 88.19 99 ASN A CA 1
ATOM 765 C C . ASN A 1 99 ? -8.319 7.393 12.692 1.00 88.19 99 ASN A C 1
ATOM 767 O O . ASN A 1 99 ? -9.544 7.327 12.611 1.00 88.19 99 ASN A O 1
ATOM 771 N N . GLY A 1 100 ? -7.594 6.546 13.422 1.00 89.88 100 GLY A N 1
ATOM 772 C CA . GLY A 1 100 ? -8.117 5.319 14.003 1.00 89.88 100 GLY A CA 1
ATOM 773 C C . GLY A 1 100 ? -8.145 4.173 12.990 1.00 89.88 100 GLY A C 1
ATOM 774 O O . GLY A 1 100 ? -8.482 4.343 11.817 1.00 89.88 100 GLY A O 1
ATOM 775 N N . ILE A 1 101 ? -7.799 2.976 13.464 1.00 87.94 101 ILE A N 1
ATOM 776 C CA . ILE A 1 101 ? -7.716 1.767 12.636 1.00 87.94 101 ILE A CA 1
ATOM 777 C C . ILE A 1 101 ? -9.080 1.354 12.059 1.00 87.94 101 ILE A C 1
ATOM 779 O O . ILE A 1 101 ? -9.168 0.985 10.891 1.00 87.94 101 ILE A O 1
ATOM 783 N N . GLU A 1 102 ? -10.148 1.495 12.846 1.00 89.94 102 GLU A N 1
ATOM 784 C CA . GLU A 1 102 ? -11.518 1.140 12.452 1.00 89.94 102 GLU A CA 1
ATOM 785 C C . GLU A 1 102 ? -11.994 1.992 11.273 1.00 89.94 102 GLU A C 1
ATOM 787 O O . GLU A 1 102 ? -12.495 1.470 10.280 1.00 89.94 102 GLU A O 1
ATOM 792 N N . LYS A 1 103 ? -11.749 3.305 11.329 1.00 90.12 103 LYS A N 1
ATOM 793 C CA . LYS A 1 103 ? -12.127 4.232 10.258 1.00 90.12 103 LYS A CA 1
ATOM 794 C C . LYS A 1 103 ? -11.414 3.907 8.946 1.00 90.12 103 LYS A C 1
ATOM 796 O O . LYS A 1 103 ? -12.032 3.941 7.885 1.00 90.12 103 LYS A O 1
ATOM 801 N N . LEU A 1 104 ? -10.128 3.561 9.015 1.00 89.19 104 LEU A N 1
ATOM 802 C CA . LEU A 1 104 ? -9.361 3.145 7.840 1.00 89.19 104 LEU A CA 1
ATOM 803 C C . LEU A 1 104 ? -9.929 1.866 7.218 1.00 89.19 104 LEU A C 1
ATOM 805 O O . LEU A 1 104 ? -10.062 1.788 5.999 1.00 89.19 104 LEU A O 1
ATOM 809 N N . GLN A 1 105 ? -10.307 0.888 8.043 1.00 90.88 105 GLN A N 1
ATOM 810 C CA . GLN A 1 105 ? -10.944 -0.344 7.573 1.00 90.88 105 GLN A CA 1
ATOM 811 C C . GLN A 1 105 ? -12.320 -0.075 6.948 1.00 90.88 105 GLN A C 1
ATOM 813 O O . GLN A 1 105 ? -12.641 -0.637 5.902 1.00 90.88 105 GLN A O 1
ATOM 818 N N . GLU A 1 106 ? -13.120 0.820 7.531 1.00 93.62 106 GLU A N 1
ATOM 819 C CA . GLU A 1 106 ? -14.404 1.224 6.952 1.00 93.62 106 GLU A CA 1
ATOM 820 C C . GLU A 1 106 ? -14.250 1.913 5.591 1.00 93.62 106 GLU A C 1
ATOM 822 O O . GLU A 1 106 ? -15.034 1.662 4.671 1.00 93.62 106 GLU A O 1
ATOM 827 N N . GLU A 1 107 ? -13.268 2.806 5.451 1.00 93.19 107 GLU A N 1
ATOM 828 C CA . GLU A 1 107 ? -12.974 3.485 4.187 1.00 93.19 107 GLU A CA 1
ATOM 829 C C . GLU A 1 107 ? -12.464 2.498 3.130 1.00 93.19 107 GLU A C 1
ATOM 831 O O . GLU A 1 107 ? -12.960 2.510 2.000 1.00 93.19 107 GLU A O 1
ATOM 836 N N . ALA A 1 108 ? -11.566 1.584 3.510 1.00 94.25 108 ALA A N 1
ATOM 837 C CA . ALA A 1 108 ? -11.088 0.503 2.653 1.00 94.25 108 ALA A CA 1
ATOM 838 C C . ALA A 1 108 ? -12.245 -0.372 2.139 1.00 94.25 108 ALA A C 1
ATOM 840 O O . ALA A 1 108 ? -12.370 -0.615 0.936 1.00 94.25 108 ALA A O 1
ATOM 841 N N . GLU A 1 109 ? -13.166 -0.767 3.019 1.00 95.94 109 GLU A N 1
ATOM 842 C CA . GLU A 1 109 ? -14.319 -1.589 2.646 1.00 95.94 109 GLU A CA 1
ATOM 843 C C . GLU A 1 109 ? -15.304 -0.838 1.732 1.00 95.94 109 GLU A C 1
ATOM 845 O O . GLU A 1 109 ? -15.871 -1.419 0.800 1.00 95.94 109 GLU A O 1
ATOM 850 N N . LYS A 1 110 ? -15.496 0.473 1.938 1.00 96.06 110 LYS A N 1
ATOM 851 C CA . LYS A 1 110 ? -16.298 1.315 1.029 1.00 96.06 110 LYS A CA 1
ATOM 852 C C . LYS A 1 110 ? -15.688 1.356 -0.371 1.00 96.06 110 LYS A C 1
ATOM 854 O O . LYS A 1 110 ? -16.420 1.191 -1.351 1.00 96.06 110 LYS A O 1
ATOM 859 N N . VAL A 1 111 ? -14.370 1.545 -0.467 1.00 95.88 111 VAL A N 1
ATOM 860 C CA . VAL A 1 111 ? -13.647 1.538 -1.747 1.00 95.88 111 VAL A CA 1
ATOM 861 C C . VAL A 1 111 ? -13.783 0.179 -2.425 1.00 95.88 111 VAL A C 1
ATOM 863 O O . VAL A 1 111 ? -14.195 0.124 -3.583 1.00 95.88 111 VAL A O 1
ATOM 866 N N . LYS A 1 112 ? -13.547 -0.916 -1.695 1.00 96.12 112 LYS A N 1
ATOM 867 C CA . LYS A 1 112 ? -13.694 -2.283 -2.205 1.00 96.12 112 LYS A CA 1
ATOM 868 C C . LYS A 1 112 ? -15.077 -2.531 -2.800 1.00 96.12 112 LYS A C 1
ATOM 870 O O . LYS A 1 112 ? -15.187 -2.931 -3.957 1.00 96.12 112 LYS A O 1
ATOM 875 N N . LYS A 1 113 ? -16.143 -2.236 -2.048 1.00 97.38 113 LYS A N 1
ATOM 876 C CA . LYS A 1 113 ? -17.532 -2.405 -2.513 1.00 97.38 113 LYS A CA 1
ATOM 877 C C . LYS A 1 113 ? -17.826 -1.584 -3.763 1.00 97.38 113 LYS A C 1
ATOM 879 O O . LYS A 1 113 ? -18.490 -2.073 -4.677 1.00 97.38 113 LYS A O 1
ATOM 884 N N . TYR A 1 114 ? -17.348 -0.342 -3.810 1.00 97.06 114 TYR A N 1
ATOM 885 C CA . TYR A 1 114 ? -17.514 0.516 -4.980 1.00 97.06 114 T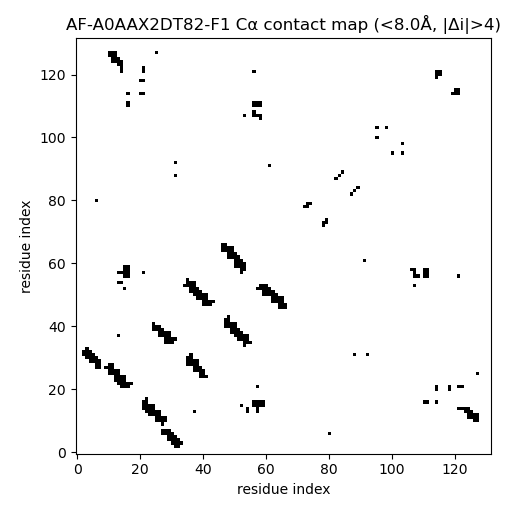YR A CA 1
ATOM 886 C C . TYR A 1 114 ? -16.801 -0.060 -6.210 1.00 97.06 114 TYR A C 1
ATOM 888 O O . TYR A 1 114 ? -17.401 -0.129 -7.285 1.00 97.06 114 TYR A O 1
ATOM 896 N N . MET A 1 115 ? -15.555 -0.506 -6.047 1.00 97.69 115 MET A N 1
ATOM 897 C CA . MET A 1 115 ? -14.765 -1.078 -7.133 1.00 97.69 115 MET A CA 1
ATOM 898 C C . MET A 1 115 ? -15.373 -2.379 -7.651 1.00 97.69 115 MET A C 1
ATOM 900 O O . MET A 1 115 ? -15.564 -2.496 -8.857 1.00 97.69 115 MET A O 1
ATOM 904 N N . ILE A 1 116 ? -15.788 -3.288 -6.760 1.00 97.50 116 ILE A N 1
ATOM 905 C CA . ILE A 1 116 ? -16.477 -4.533 -7.135 1.00 97.50 116 ILE A CA 1
ATOM 906 C C . ILE A 1 116 ? -17.747 -4.231 -7.932 1.00 97.50 116 ILE A C 1
ATOM 908 O O . ILE A 1 116 ? -17.966 -4.787 -9.006 1.00 97.50 116 ILE A O 1
ATOM 912 N N . LYS A 1 117 ? -18.564 -3.282 -7.459 1.00 97.50 117 LYS A N 1
ATOM 913 C CA . LYS A 1 117 ? -19.802 -2.890 -8.144 1.00 97.50 117 LYS A CA 1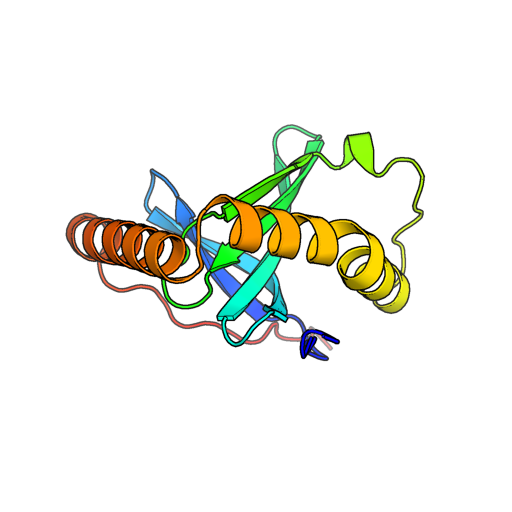
ATOM 914 C C . LYS A 1 117 ? -19.556 -2.337 -9.552 1.00 97.50 117 LYS A C 1
ATOM 916 O O . LYS A 1 117 ? -20.411 -2.498 -10.419 1.00 97.50 117 LYS A O 1
ATOM 921 N N . LYS A 1 118 ? -18.447 -1.625 -9.767 1.00 97.50 118 LYS A N 1
ATOM 922 C CA . LYS A 1 118 ? -18.187 -0.894 -11.015 1.00 97.50 118 LYS A CA 1
ATOM 923 C C . LYS A 1 118 ? -17.333 -1.671 -12.017 1.00 97.50 118 LYS A C 1
ATOM 925 O O . LYS A 1 118 ? -17.544 -1.525 -13.216 1.00 97.50 118 LYS A O 1
ATOM 930 N N . PHE A 1 119 ? -16.376 -2.453 -11.532 1.00 96.88 119 PHE A N 1
ATOM 931 C CA . PHE A 1 119 ? -15.322 -3.069 -12.338 1.00 96.88 119 PHE A CA 1
ATOM 932 C C . PHE A 1 119 ? -15.214 -4.588 -12.149 1.00 96.88 119 PHE A C 1
ATOM 934 O O . PHE A 1 119 ? -14.376 -5.210 -12.794 1.00 96.88 119 PHE A O 1
ATOM 941 N N . GLY A 1 120 ? -16.074 -5.185 -11.318 1.00 96.38 120 GLY A N 1
ATOM 942 C CA . GLY A 1 120 ? -16.041 -6.611 -11.002 1.00 96.38 120 GLY A CA 1
ATOM 943 C C . GLY A 1 120 ? -15.045 -6.953 -9.897 1.00 96.38 120 GLY A C 1
ATOM 944 O O . GLY A 1 120 ? -14.408 -6.073 -9.309 1.00 96.38 120 GLY A O 1
ATOM 945 N N . ASP A 1 121 ? -14.946 -8.245 -9.598 1.00 96.88 121 ASP A N 1
ATOM 946 C CA . ASP A 1 121 ? -14.111 -8.750 -8.512 1.00 96.88 121 ASP A CA 1
ATOM 947 C C . ASP A 1 121 ? -12.642 -8.349 -8.673 1.00 96.88 121 ASP A C 1
ATOM 949 O O . ASP A 1 121 ? -12.118 -8.215 -9.781 1.00 96.88 121 ASP A O 1
ATOM 953 N N . MET A 1 122 ? -11.987 -8.128 -7.534 1.00 95.56 122 MET A N 1
ATOM 954 C CA . MET A 1 122 ? -10.562 -7.830 -7.500 1.00 95.56 122 MET A CA 1
ATOM 955 C C . MET A 1 122 ? -9.782 -9.058 -7.991 1.00 95.56 122 MET A C 1
ATOM 957 O O . MET A 1 122 ? -9.985 -10.139 -7.436 1.00 95.56 122 MET A O 1
ATOM 961 N N . PRO A 1 123 ? -8.894 -8.914 -8.992 1.00 94.94 123 PRO A N 1
ATOM 962 C CA . PRO A 1 123 ? -8.047 -10.015 -9.430 1.00 94.94 123 PRO A CA 1
ATOM 963 C C . PRO A 1 123 ? -7.150 -10.544 -8.305 1.00 94.94 123 PRO A C 1
ATOM 965 O O . PRO A 1 123 ? -6.829 -9.830 -7.352 1.00 94.94 123 PRO A O 1
ATOM 968 N N . ASP A 1 124 ? -6.688 -11.782 -8.447 1.00 93.00 124 ASP A N 1
ATOM 969 C CA . ASP A 1 124 ? -5.804 -12.392 -7.458 1.00 93.00 124 ASP A CA 1
ATOM 970 C C . ASP A 1 124 ? -4.438 -11.688 -7.374 1.00 93.00 124 ASP A C 1
ATOM 972 O O . ASP A 1 124 ? -3.918 -11.117 -8.341 1.00 93.00 124 ASP A O 1
ATOM 976 N N . ILE A 1 125 ? -3.837 -11.753 -6.184 1.00 92.06 125 ILE A N 1
ATOM 977 C CA . ILE A 1 125 ? -2.456 -11.320 -5.953 1.00 92.06 125 ILE A CA 1
ATOM 978 C C . ILE A 1 125 ? -1.528 -12.389 -6.527 1.00 92.06 125 ILE A C 1
ATOM 980 O O . ILE A 1 125 ? -1.490 -13.513 -6.025 1.00 92.06 125 ILE A O 1
ATOM 984 N N . ALA A 1 126 ? -0.744 -12.025 -7.539 1.00 88.06 126 ALA A N 1
ATOM 985 C CA . ALA A 1 126 ? 0.182 -12.941 -8.197 1.00 88.06 126 ALA A CA 1
ATOM 986 C C . ALA A 1 126 ? 1.594 -12.847 -7.603 1.00 88.06 126 ALA A C 1
ATOM 988 O O . ALA A 1 126 ? 2.052 -11.770 -7.209 1.00 88.06 126 ALA A O 1
ATOM 989 N N . ASP A 1 127 ? 2.312 -13.967 -7.559 1.00 87.56 127 ASP A N 1
ATOM 990 C CA . ASP A 1 127 ? 3.754 -13.936 -7.326 1.00 87.56 127 ASP A CA 1
ATOM 991 C C . ASP A 1 127 ? 4.461 -13.328 -8.544 1.00 87.56 127 ASP A C 1
ATOM 993 O O . ASP A 1 127 ? 4.035 -13.507 -9.684 1.00 87.56 127 ASP A O 1
ATOM 997 N N . VAL A 1 128 ? 5.543 -12.584 -8.310 1.00 79.12 128 VAL A N 1
ATOM 998 C CA . VAL A 1 128 ? 6.389 -12.121 -9.413 1.00 79.12 128 VAL A CA 1
ATOM 999 C C . VAL A 1 128 ? 7.188 -13.323 -9.908 1.00 79.12 128 VAL A C 1
ATOM 1001 O O . VAL A 1 128 ? 8.043 -13.827 -9.175 1.00 79.12 128 VAL A O 1
ATOM 1004 N N . GLU A 1 129 ? 6.918 -13.784 -11.129 1.00 62.75 129 GLU A N 1
ATOM 1005 C CA . GLU A 1 129 ? 7.781 -14.759 -11.793 1.00 62.75 129 GLU A CA 1
ATOM 1006 C C . GLU A 1 129 ? 9.183 -14.157 -11.918 1.00 62.75 129 GLU A C 1
ATOM 1008 O O . GLU A 1 129 ? 9.383 -13.072 -12.473 1.00 62.75 129 GLU A O 1
ATOM 1013 N N . VAL A 1 130 ? 10.164 -14.836 -11.327 1.00 49.41 130 VAL A N 1
ATOM 1014 C CA . VAL A 1 130 ? 11.567 -14.519 -11.568 1.00 49.41 130 VAL A CA 1
ATOM 1015 C C . VAL A 1 130 ? 11.855 -15.101 -12.944 1.00 49.41 130 VAL A C 1
ATOM 1017 O O . VAL A 1 130 ? 11.842 -16.319 -13.088 1.00 49.41 130 VAL A O 1
ATOM 1020 N N . ALA A 1 131 ? 12.036 -14.251 -13.955 1.00 41.53 131 ALA A N 1
ATOM 1021 C CA . ALA A 1 131 ? 12.629 -14.707 -15.203 1.00 41.53 131 ALA A CA 1
ATOM 1022 C C . ALA A 1 131 ? 14.033 -15.231 -14.859 1.00 41.53 131 ALA A C 1
ATOM 1024 O O . ALA A 1 131 ? 14.870 -14.453 -14.391 1.00 41.53 131 ALA A O 1
ATOM 1025 N N . GLU A 1 132 ? 14.220 -16.547 -14.974 1.00 33.50 132 GLU A N 1
ATOM 1026 C CA . GLU A 1 132 ? 15.525 -17.214 -14.868 1.00 33.50 132 GLU A CA 1
ATOM 1027 C C . GLU A 1 132 ? 16.451 -16.814 -16.023 1.00 33.50 132 GLU A C 1
ATOM 1029 O O . GLU A 1 132 ? 15.953 -16.635 -17.161 1.00 33.50 132 GLU A O 1
#

Sequence (132 aa):
MTSTIKISKKDKVFQLAYKNGWVGLRGTKITIQGIDFAFCPLNENGEAIITISEVSSGALMLAIPAPNLNTHILNTREKVIDFYENDLVPLVEAKIKENGIEKLQEEAEKVKKYMIKKFGDMPDIADVEVAE

Solvent-accessible surface area (backbone atoms only — not comparable to full-atom values): 7551 Å² total; per-residue (Å²): 132,86,70,63,69,46,74,52,95,58,54,30,29,42,45,32,62,48,100,91,36,80,44,78,38,56,23,36,45,36,30,51,82,85,42,52,29,33,46,24,69,45,75,57,96,89,40,46,29,39,35,34,21,39,58,92,37,10,27,73,75,48,75,45,62,38,80,82,43,78,89,59,88,66,85,44,70,67,50,46,50,52,44,40,61,71,60,46,45,58,53,52,52,53,50,38,68,73,62,37,63,67,53,53,52,54,50,27,51,52,46,28,54,52,44,37,75,74,64,42,76,82,72,80,71,41,75,63,80,75,85,127

Secondary structure (DSSP, 8-state):
-----EEEEEEEEEEEEETTEEEEEEEEEEEETTEEEEEEEEEETTEEEEEEEETTT--EEEEEEGGGGTT----SHHHHHHHIIIIIHHHHHHHHHHH-HHHHHHHHHHHHHHHHHHH-SPPPPEE-----